Protein AF-D4I4N6-F1 (afdb_monomer)

Structure (mmCIF, N/CA/C/O backbone):
data_AF-D4I4N6-F1
#
_entry.id   AF-D4I4N6-F1
#
loop_
_atom_site.group_PDB
_atom_site.id
_atom_site.type_symbol
_atom_site.label_atom_id
_atom_site.label_alt_id
_atom_site.label_comp_id
_atom_site.label_asym_id
_atom_site.label_entity_id
_atom_site.label_seq_id
_atom_site.pdbx_PDB_ins_code
_atom_site.Cartn_x
_atom_site.Cartn_y
_atom_site.Cartn_z
_atom_site.occupancy
_atom_site.B_iso_or_equiv
_atom_site.auth_seq_id
_atom_site.auth_comp_id
_atom_site.auth_asym_id
_atom_site.auth_atom_id
_atom_site.pdbx_PDB_model_num
ATOM 1 N N . MET A 1 1 ? -21.757 58.574 36.339 1.00 44.03 1 MET A N 1
ATOM 2 C CA . MET A 1 1 ? -22.527 58.580 35.080 1.00 44.03 1 MET A CA 1
ATOM 3 C C . MET A 1 1 ? -22.959 57.151 34.767 1.00 44.03 1 MET A C 1
ATOM 5 O O . MET A 1 1 ? -22.108 56.315 34.518 1.00 44.03 1 MET A O 1
ATOM 9 N N . HIS A 1 2 ? -24.256 56.895 34.938 1.00 41.44 2 HIS A N 1
ATOM 10 C CA . HIS A 1 2 ? -25.118 55.868 34.330 1.00 41.44 2 HIS A CA 1
ATOM 11 C C . HIS A 1 2 ? -24.541 54.480 33.946 1.00 41.44 2 HIS A C 1
ATOM 13 O O . HIS A 1 2 ? -23.869 54.317 32.934 1.00 41.44 2 HIS A O 1
ATOM 19 N N . LYS A 1 3 ? -24.948 53.466 34.735 1.00 52.12 3 LYS A N 1
ATOM 20 C CA . LYS A 1 3 ? -25.212 52.065 34.318 1.00 52.12 3 LYS A CA 1
ATOM 21 C C . LYS A 1 3 ? -26.362 52.032 33.264 1.00 52.12 3 LYS A C 1
ATOM 23 O O . LYS A 1 3 ? -26.886 53.101 32.956 1.00 52.12 3 LYS A O 1
ATOM 28 N N . PRO A 1 4 ? -27.040 50.893 32.998 1.00 63.28 4 PRO A N 1
ATOM 29 C CA . PRO A 1 4 ? -26.680 49.500 32.637 1.00 63.28 4 PRO A CA 1
ATOM 30 C C . PRO A 1 4 ? -27.273 49.159 31.226 1.00 63.28 4 PRO A C 1
ATOM 32 O O . PRO A 1 4 ? -27.850 50.034 30.597 1.00 63.28 4 PRO A O 1
ATOM 35 N N . GLN A 1 5 ? -27.181 47.960 30.628 1.00 46.69 5 GLN A N 1
ATOM 36 C CA . GLN A 1 5 ? -28.166 46.868 30.783 1.00 46.69 5 GLN A CA 1
ATOM 37 C C . GLN A 1 5 ? -28.007 45.811 29.663 1.00 46.69 5 GLN A C 1
ATOM 39 O O . GLN A 1 5 ? -27.849 46.181 28.508 1.00 46.69 5 GLN A O 1
ATOM 44 N N . THR A 1 6 ? -28.065 44.527 30.061 1.00 50.62 6 THR A N 1
ATOM 45 C CA . THR A 1 6 ? -28.920 43.418 29.552 1.00 50.62 6 THR A CA 1
ATOM 46 C C . THR A 1 6 ? -29.020 43.184 28.030 1.00 50.62 6 THR A C 1
ATOM 48 O O . THR A 1 6 ? -29.200 44.112 27.266 1.00 50.62 6 THR A O 1
ATOM 51 N N . LEU A 1 7 ? -29.079 41.964 27.493 1.00 53.97 7 LEU A N 1
ATOM 52 C CA . LEU A 1 7 ? -29.929 40.860 27.925 1.00 53.97 7 LEU A CA 1
ATOM 53 C C . LEU A 1 7 ? -29.563 39.601 27.111 1.00 53.97 7 LEU A C 1
ATOM 55 O O . LEU A 1 7 ? -29.504 39.645 25.892 1.00 53.97 7 LEU A O 1
ATOM 59 N N . SER A 1 8 ? -29.344 38.492 27.816 1.00 40.00 8 SER A N 1
ATOM 60 C CA . SER A 1 8 ? -29.925 37.169 27.555 1.00 40.00 8 SER A CA 1
ATOM 61 C C . SER A 1 8 ? -30.142 36.683 26.100 1.00 40.00 8 SER A C 1
ATOM 63 O O . SER A 1 8 ? -31.066 37.097 25.414 1.00 40.00 8 SER A O 1
ATOM 65 N N . LYS A 1 9 ? -29.438 35.579 25.797 1.00 48.22 9 LYS A N 1
ATOM 66 C CA . LYS A 1 9 ? -30.046 34.242 25.613 1.00 48.22 9 LYS A CA 1
ATOM 67 C C . LYS A 1 9 ? -30.738 33.958 24.278 1.00 48.22 9 LYS A C 1
ATOM 69 O O . LYS A 1 9 ? -31.931 34.174 24.139 1.00 48.22 9 LYS A O 1
ATOM 74 N N . VAL A 1 10 ? -30.033 33.212 23.425 1.00 49.81 10 VAL A N 1
ATOM 75 C CA . VAL A 1 10 ? -30.620 31.999 22.839 1.00 49.81 10 VAL A CA 1
ATOM 76 C C . VAL A 1 10 ? -29.585 30.880 22.886 1.00 49.81 10 VAL A C 1
ATOM 78 O O . VAL A 1 10 ? -28.598 30.867 22.158 1.00 49.81 10 VAL A O 1
ATOM 81 N N . CYS A 1 11 ? -29.823 29.931 23.786 1.00 39.62 11 CYS A N 1
ATOM 82 C CA . CYS A 1 11 ? -29.303 28.584 23.665 1.00 39.62 11 CYS A CA 1
ATOM 83 C C . CYS A 1 11 ? -30.066 27.938 22.504 1.00 39.62 11 CYS A C 1
ATOM 85 O O . CYS A 1 11 ? -31.198 27.505 22.689 1.00 39.62 11 CYS A O 1
ATOM 87 N N . ALA A 1 12 ? -29.475 27.904 21.314 1.00 46.41 12 ALA A N 1
ATOM 88 C CA . ALA A 1 12 ? -29.894 26.989 20.262 1.00 46.41 12 ALA A CA 1
ATOM 89 C C . ALA A 1 12 ? -28.928 25.803 20.285 1.00 46.41 12 ALA A C 1
ATOM 91 O O . ALA A 1 12 ? -28.030 25.678 19.457 1.00 46.41 12 ALA A O 1
ATOM 92 N N . ILE A 1 13 ? -29.092 24.951 21.297 1.00 51.09 13 ILE A N 1
ATOM 93 C CA . ILE A 1 13 ? -28.669 23.558 21.202 1.00 51.09 13 ILE A CA 1
ATOM 94 C C . ILE A 1 13 ? -29.609 22.894 20.197 1.00 51.09 13 ILE A C 1
ATOM 96 O O . ILE A 1 13 ? -30.637 22.335 20.564 1.00 51.09 13 ILE A O 1
ATOM 100 N N . HIS A 1 14 ? -29.300 23.017 18.907 1.00 45.88 14 HIS A N 1
ATOM 101 C CA . HIS A 1 14 ? -29.864 22.083 17.949 1.00 45.88 14 HIS A CA 1
ATOM 102 C C . HIS A 1 14 ? -29.132 20.766 18.177 1.00 45.88 14 HIS A C 1
ATOM 104 O O . HIS A 1 14 ? -27.978 20.585 17.794 1.00 45.88 14 HIS A O 1
ATOM 110 N N . THR A 1 15 ? -29.795 19.885 18.911 1.00 57.84 15 THR A N 1
ATOM 111 C CA . THR A 1 15 ? -29.575 18.457 18.802 1.00 57.84 15 THR A CA 1
ATOM 112 C C . THR A 1 15 ? -29.865 18.088 17.354 1.00 57.84 15 THR A C 1
ATOM 114 O O . THR A 1 15 ? -31.029 17.999 16.985 1.00 57.84 15 THR A O 1
ATOM 117 N N . ASP A 1 16 ? -28.830 17.897 16.543 1.00 46.34 16 ASP A N 1
ATOM 118 C CA . ASP A 1 16 ? -28.947 16.962 15.434 1.00 46.34 16 ASP A CA 1
ATOM 119 C C . ASP A 1 16 ? -27.781 15.977 15.469 1.00 46.34 16 ASP A C 1
ATOM 121 O O . ASP A 1 16 ? -26.632 16.298 15.778 1.00 46.34 16 ASP A O 1
ATOM 125 N N . LEU A 1 17 ? -28.187 14.736 15.299 1.00 50.34 17 LEU A N 1
ATOM 126 C CA . LEU A 1 17 ? -27.493 13.486 15.516 1.00 50.34 17 LEU A CA 1
ATOM 127 C C . LEU A 1 17 ? -26.237 13.368 14.620 1.00 50.34 17 LEU A C 1
ATOM 129 O O . LEU A 1 17 ? -26.253 13.839 13.485 1.00 50.34 17 LEU A O 1
ATOM 133 N N . PRO A 1 18 ? -25.157 12.697 15.060 1.00 60.22 18 PRO A N 1
ATOM 134 C CA . PRO A 1 18 ? -24.025 12.399 14.187 1.00 60.22 18 PRO A CA 1
ATOM 135 C C . PRO A 1 18 ? -24.376 11.248 13.231 1.00 60.22 18 PRO A C 1
ATOM 137 O O . PRO A 1 18 ? -24.296 10.081 13.620 1.00 60.22 18 PRO A O 1
ATOM 140 N N . ASP A 1 19 ? -24.739 11.548 11.980 1.00 40.56 19 ASP A N 1
ATOM 141 C CA . ASP A 1 19 ? -24.778 10.508 10.947 1.00 40.56 19 ASP A CA 1
ATOM 142 C C . ASP A 1 19 ? -23.361 10.156 10.481 1.00 40.56 19 ASP A C 1
ATOM 144 O O . ASP A 1 19 ? -22.584 10.964 9.970 1.00 40.56 19 ASP A O 1
ATOM 148 N N . THR A 1 20 ? -23.050 8.891 10.705 1.00 60.88 20 THR A N 1
ATOM 149 C CA . THR A 1 20 ? -21.868 8.188 10.244 1.00 60.88 20 THR A CA 1
ATOM 150 C C . THR A 1 20 ? -22.168 7.613 8.864 1.00 60.88 20 THR A C 1
ATOM 152 O O . THR A 1 20 ? -22.629 6.486 8.834 1.00 60.88 20 THR A O 1
ATOM 155 N N . THR A 1 21 ? -21.861 8.269 7.734 1.00 42.12 21 THR A N 1
ATOM 156 C CA . THR A 1 21 ? -21.748 7.555 6.437 1.00 42.12 21 THR A CA 1
ATOM 157 C C . THR A 1 21 ? -20.891 8.257 5.350 1.00 42.12 21 THR A C 1
ATOM 159 O O . THR A 1 21 ? -21.224 9.311 4.831 1.00 42.12 21 THR A O 1
ATOM 162 N N . MET A 1 22 ? -19.778 7.595 4.979 1.00 46.38 22 MET A N 1
ATOM 163 C CA . MET A 1 22 ? -19.329 7.231 3.605 1.00 46.38 22 MET A CA 1
ATOM 164 C C . MET A 1 22 ? -19.144 8.331 2.520 1.00 46.38 22 MET A C 1
ATOM 166 O O . MET A 1 22 ? -20.101 8.876 1.994 1.00 46.38 22 MET A O 1
ATOM 170 N N . THR A 1 23 ? -17.904 8.681 2.134 1.00 48.81 23 THR A N 1
ATOM 171 C CA . THR A 1 23 ? -17.087 8.096 1.022 1.00 48.81 23 THR A CA 1
ATOM 172 C C . THR A 1 23 ? -17.351 8.686 -0.378 1.00 48.81 23 THR A C 1
ATOM 174 O O . THR A 1 23 ? -18.488 8.717 -0.828 1.00 48.81 23 THR A O 1
ATOM 177 N N . THR A 1 24 ? -16.260 9.069 -1.080 1.00 46.38 24 THR A N 1
ATOM 178 C CA . THR A 1 24 ? -15.887 8.831 -2.515 1.00 46.38 24 THR A CA 1
ATOM 179 C C . THR A 1 24 ? -15.087 10.035 -3.065 1.00 46.38 24 THR A C 1
ATOM 181 O O . THR A 1 24 ? -15.641 11.088 -3.348 1.00 46.38 24 THR A O 1
ATOM 184 N N . HIS A 1 25 ? -13.750 10.037 -2.985 1.00 57.03 25 HIS A N 1
ATOM 185 C CA . HIS A 1 25 ? -12.793 9.660 -4.049 1.00 57.03 25 HIS A CA 1
ATOM 186 C C . HIS A 1 25 ? -12.946 10.432 -5.375 1.00 57.03 25 HIS A C 1
ATOM 188 O O . HIS A 1 25 ? -13.834 10.124 -6.163 1.00 57.03 25 HIS A O 1
ATOM 194 N N . SER A 1 26 ? -12.030 11.372 -5.663 1.00 49.81 26 SER A N 1
ATOM 195 C CA . SER A 1 26 ? -11.532 11.638 -7.031 1.00 49.81 26 SER A CA 1
ATOM 196 C C . SER A 1 26 ? -10.473 12.756 -7.107 1.00 49.81 26 SER A C 1
ATOM 198 O O . SER A 1 26 ? -10.794 13.924 -7.286 1.00 49.81 26 SER A O 1
ATOM 200 N N . SER A 1 27 ? -9.201 12.362 -7.109 1.00 44.50 27 SER A N 1
ATOM 201 C CA . SER A 1 27 ? -8.140 13.017 -7.897 1.00 44.50 27 SER A CA 1
ATOM 202 C C . SER A 1 27 ? -7.361 11.866 -8.537 1.00 44.50 27 SER A C 1
ATOM 204 O O . SER A 1 27 ? -6.658 11.157 -7.832 1.00 44.50 27 SER A O 1
ATOM 206 N N . LYS A 1 28 ? -7.721 11.384 -9.734 1.00 52.34 28 LYS A N 1
ATOM 207 C CA . LYS A 1 28 ? -7.372 11.933 -11.060 1.00 52.34 28 LYS A CA 1
ATOM 208 C C . LYS A 1 28 ? -5.896 12.301 -11.159 1.00 52.34 28 LYS A C 1
ATOM 210 O O . LYS A 1 28 ? -5.597 13.475 -11.078 1.00 52.34 28 LYS A O 1
ATOM 215 N N . ASP A 1 29 ? -5.041 11.305 -11.393 1.00 48.47 29 ASP A N 1
ATOM 216 C CA . ASP A 1 29 ? -3.865 11.451 -12.260 1.00 48.47 29 ASP A CA 1
ATOM 217 C C . ASP A 1 29 ? -3.466 10.075 -12.838 1.00 48.47 29 ASP A C 1
ATOM 219 O O . ASP A 1 29 ? -3.228 9.148 -12.061 1.00 48.47 29 ASP A O 1
ATOM 223 N N . PRO A 1 30 ? -3.435 9.876 -14.175 1.00 57.81 30 PRO A N 1
ATOM 224 C CA . PRO A 1 30 ? -3.427 8.528 -14.753 1.00 57.81 30 PRO A CA 1
ATOM 225 C C . PRO A 1 30 ? -2.074 7.807 -14.747 1.00 57.81 30 PRO A C 1
ATOM 227 O O . PRO A 1 30 ? -2.069 6.585 -14.818 1.00 57.81 30 PRO A O 1
ATOM 230 N N . LEU A 1 31 ? -0.929 8.498 -14.740 1.00 55.47 31 LEU A N 1
ATOM 231 C CA . LEU A 1 31 ? 0.354 7.865 -15.103 1.00 55.47 31 LEU A CA 1
ATOM 232 C C . LEU A 1 31 ? 1.596 8.571 -14.521 1.00 55.47 31 LEU A C 1
ATOM 234 O O . LEU A 1 31 ? 2.607 8.726 -15.207 1.00 55.47 31 LEU A O 1
ATOM 238 N N . HIS A 1 32 ? 1.578 9.008 -13.260 1.00 44.22 32 HIS A N 1
ATOM 239 C CA . HIS A 1 32 ? 2.812 9.471 -12.610 1.00 44.22 32 HIS A CA 1
ATOM 240 C C . HIS A 1 32 ? 3.333 8.461 -11.589 1.00 44.22 32 HIS A C 1
ATOM 242 O O . HIS A 1 32 ? 2.753 8.299 -10.523 1.00 44.22 32 HIS A O 1
ATOM 248 N N . GLY A 1 33 ? 4.429 7.786 -11.972 1.00 49.38 33 GLY A N 1
ATOM 249 C CA . GLY A 1 33 ? 5.390 7.079 -11.119 1.00 49.38 33 GLY A CA 1
ATOM 250 C C . GLY A 1 33 ? 4.778 6.306 -9.961 1.00 49.38 33 GLY A C 1
ATOM 251 O O . GLY A 1 33 ? 4.610 6.876 -8.892 1.00 49.38 33 GLY A O 1
ATOM 252 N N . VAL A 1 34 ? 4.479 5.019 -10.178 1.00 64.69 34 VAL A N 1
ATOM 253 C CA . VAL A 1 34 ? 3.818 4.119 -9.216 1.00 64.69 34 VAL A CA 1
ATOM 254 C C . VAL A 1 34 ? 4.338 4.357 -7.798 1.00 64.69 34 VAL A C 1
ATOM 256 O O . VAL A 1 34 ? 5.449 3.971 -7.439 1.00 64.69 34 VAL A O 1
ATOM 259 N N . THR A 1 35 ? 3.537 5.055 -7.000 1.00 83.62 35 THR A N 1
ATOM 260 C CA . THR A 1 35 ? 3.895 5.425 -5.636 1.00 83.62 35 THR A CA 1
ATOM 261 C C . THR A 1 35 ? 3.530 4.292 -4.682 1.00 83.62 35 THR A C 1
ATOM 263 O O . THR A 1 35 ? 2.678 3.451 -4.978 1.00 83.62 35 THR A O 1
ATOM 266 N N . LEU A 1 36 ? 4.119 4.302 -3.483 1.00 86.75 36 LEU A N 1
ATOM 267 C CA . LEU A 1 36 ? 3.722 3.400 -2.394 1.00 86.75 36 LEU A CA 1
ATOM 268 C C . LEU A 1 36 ? 2.207 3.462 -2.107 1.00 86.75 36 LEU A C 1
ATOM 270 O O . LEU A 1 36 ? 1.604 2.473 -1.704 1.00 86.75 36 LEU A O 1
ATOM 274 N N . GLU A 1 37 ? 1.591 4.621 -2.343 1.00 89.31 37 GLU A N 1
ATOM 275 C CA . GLU A 1 37 ? 0.145 4.825 -2.249 1.00 89.31 37 GLU A CA 1
ATOM 276 C C . GLU A 1 37 ? -0.628 4.076 -3.331 1.00 89.31 37 GLU A C 1
ATOM 278 O O . GLU A 1 37 ? -1.599 3.389 -3.009 1.00 89.31 37 GLU A O 1
ATOM 283 N N . ALA A 1 38 ? -0.191 4.161 -4.589 1.00 87.00 38 ALA A N 1
ATOM 284 C CA . ALA A 1 38 ? -0.823 3.442 -5.690 1.00 87.00 38 ALA A CA 1
ATOM 285 C C . ALA A 1 38 ? -0.752 1.925 -5.466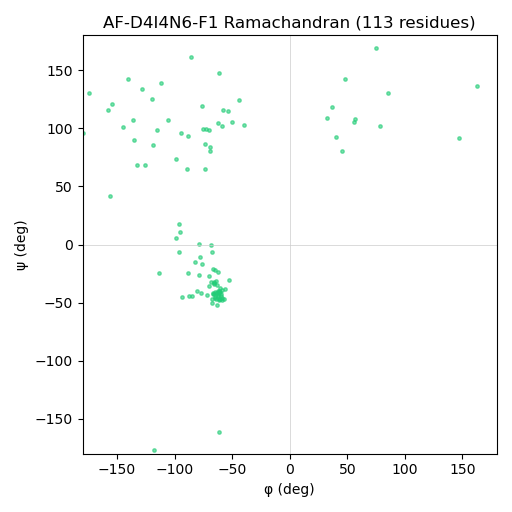 1.00 87.00 38 ALA A C 1
ATOM 287 O O . ALA A 1 38 ? -1.765 1.233 -5.556 1.00 87.00 38 ALA A O 1
ATOM 288 N N . LEU A 1 39 ? 0.429 1.426 -5.094 1.00 88.88 39 LEU A N 1
ATOM 289 C CA . LEU A 1 39 ? 0.669 0.009 -4.838 1.00 88.88 39 LEU A CA 1
ATOM 290 C C . LEU A 1 39 ? -0.210 -0.510 -3.687 1.00 88.88 39 LEU A C 1
ATOM 292 O O . LEU A 1 39 ? -0.909 -1.514 -3.843 1.00 88.88 39 LEU A O 1
ATOM 296 N N . LEU A 1 40 ? -0.255 0.216 -2.565 1.00 90.12 40 LEU A N 1
ATOM 297 C CA . LEU A 1 40 ? -1.120 -0.135 -1.439 1.00 90.12 40 LEU A CA 1
ATOM 298 C C . LEU A 1 40 ? -2.605 -0.096 -1.826 1.00 90.12 40 LEU A C 1
ATOM 300 O O . LEU A 1 40 ? -3.347 -1.011 -1.480 1.00 90.12 40 LEU A O 1
ATOM 304 N N . THR A 1 41 ? -3.039 0.928 -2.566 1.00 90.38 41 THR A N 1
ATOM 305 C CA . THR A 1 41 ? -4.433 1.054 -3.019 1.00 90.38 41 THR A CA 1
ATOM 306 C C . THR A 1 41 ? -4.834 -0.122 -3.909 1.00 90.38 41 THR A C 1
ATOM 308 O O . THR A 1 41 ? -5.919 -0.671 -3.729 1.00 90.38 41 THR A O 1
ATOM 311 N N . MET A 1 42 ? -3.953 -0.570 -4.810 1.00 88.25 42 MET A N 1
ATOM 312 C CA . MET A 1 42 ? -4.209 -1.740 -5.660 1.00 88.25 42 MET A CA 1
ATOM 313 C C . MET A 1 42 ? -4.294 -3.040 -4.854 1.00 88.25 42 MET A C 1
ATOM 315 O O . MET A 1 42 ? -5.198 -3.844 -5.083 1.00 88.25 42 MET A O 1
ATOM 319 N N . LEU A 1 43 ? -3.398 -3.243 -3.883 1.00 90.50 43 LEU A N 1
ATOM 320 C CA . LEU A 1 43 ? -3.441 -4.412 -2.999 1.00 90.50 43 LEU A CA 1
ATOM 321 C C . LEU A 1 43 ? -4.729 -4.452 -2.169 1.00 90.50 43 LEU A C 1
ATOM 323 O O . LEU A 1 43 ? -5.374 -5.496 -2.083 1.00 90.50 43 LEU A O 1
ATOM 327 N N . VAL A 1 44 ? -5.133 -3.313 -1.605 1.00 90.75 44 VAL A N 1
ATOM 328 C CA . VAL A 1 44 ? -6.381 -3.191 -0.841 1.00 90.75 44 VAL A CA 1
ATOM 329 C C . VAL A 1 44 ? -7.598 -3.411 -1.739 1.00 90.75 44 VAL A C 1
ATOM 331 O O . VAL A 1 44 ? -8.520 -4.105 -1.327 1.00 90.75 44 VAL A O 1
ATOM 334 N N . ALA A 1 45 ? -7.602 -2.886 -2.966 1.00 88.50 45 ALA A N 1
ATOM 335 C CA . ALA A 1 45 ? -8.696 -3.105 -3.912 1.00 88.50 45 ALA A CA 1
ATOM 336 C C . ALA A 1 45 ? -8.834 -4.581 -4.326 1.00 88.50 45 ALA A C 1
ATOM 338 O O . ALA A 1 45 ? -9.943 -5.040 -4.590 1.00 88.50 45 ALA A O 1
ATOM 339 N N . ARG A 1 46 ? -7.722 -5.328 -4.373 1.00 87.38 46 ARG A N 1
ATOM 340 C CA . ARG A 1 46 ? -7.703 -6.737 -4.788 1.00 87.38 46 ARG A CA 1
ATOM 341 C C . ARG A 1 46 ? -8.034 -7.715 -3.661 1.00 87.38 46 ARG A C 1
ATOM 343 O O . ARG A 1 46 ? -8.769 -8.667 -3.890 1.00 87.38 46 ARG A O 1
ATOM 350 N N . PHE A 1 47 ? -7.457 -7.507 -2.481 1.00 89.38 47 PHE A N 1
ATOM 351 C CA . PHE A 1 47 ? -7.495 -8.465 -1.368 1.00 89.38 47 PHE A CA 1
ATOM 352 C C . PHE A 1 47 ? -8.286 -7.951 -0.155 1.00 89.38 47 PHE A C 1
ATOM 354 O O . PHE A 1 47 ? -8.793 -8.727 0.653 1.00 89.38 47 PHE A O 1
ATOM 361 N N . GLY A 1 48 ? -8.401 -6.631 -0.009 1.00 90.94 48 GLY A N 1
ATOM 362 C CA . GLY A 1 48 ? -8.959 -6.000 1.181 1.00 90.94 48 GLY A CA 1
ATOM 363 C C . GLY A 1 48 ? -8.009 -6.021 2.382 1.00 90.94 48 GLY A C 1
ATOM 364 O O . GLY A 1 48 ? -6.976 -6.689 2.410 1.00 90.94 48 GLY A O 1
ATOM 365 N N . TRP A 1 49 ? -8.369 -5.262 3.415 1.00 90.44 49 TRP A N 1
ATOM 366 C CA . TRP A 1 49 ? -7.522 -5.067 4.596 1.00 90.44 49 TRP A CA 1
ATOM 367 C C . TRP A 1 49 ? -7.296 -6.337 5.422 1.00 90.44 49 TRP A C 1
ATOM 369 O O . TRP A 1 49 ? -6.207 -6.520 5.957 1.00 90.44 49 TRP A O 1
ATOM 379 N N . GLN A 1 50 ? -8.291 -7.227 5.492 1.00 89.56 50 GLN A N 1
ATOM 380 C CA . GLN A 1 50 ? -8.201 -8.474 6.262 1.00 89.56 50 GLN A CA 1
ATOM 381 C C . GL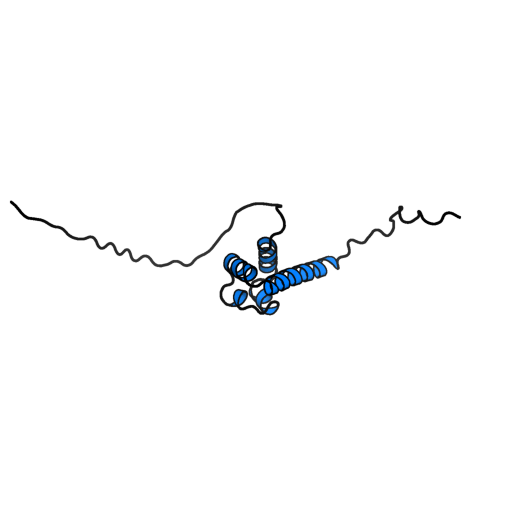N A 1 50 ? -7.100 -9.389 5.715 1.00 89.56 50 GLN A C 1
ATOM 383 O O . GLN A 1 50 ? -6.179 -9.757 6.439 1.00 89.56 50 GLN A O 1
ATOM 388 N N . GLN A 1 51 ? -7.117 -9.654 4.407 1.00 90.56 51 GLN A N 1
ATOM 389 C CA . GLN A 1 51 ? -6.100 -10.486 3.762 1.00 90.56 51 GLN A CA 1
ATOM 390 C C . GLN A 1 51 ? -4.711 -9.838 3.791 1.00 90.56 51 GLN A C 1
ATOM 392 O O . GLN A 1 51 ? -3.702 -10.533 3.911 1.00 90.56 51 GLN A O 1
ATOM 397 N N . LEU A 1 52 ? -4.632 -8.504 3.719 1.00 90.62 52 LEU A N 1
ATOM 398 C CA . LEU A 1 52 ? -3.362 -7.797 3.899 1.00 90.62 52 LEU A CA 1
ATOM 399 C C . LEU A 1 52 ? -2.803 -7.988 5.312 1.00 90.62 52 LEU A C 1
ATOM 401 O O . LEU A 1 52 ? -1.604 -8.206 5.452 1.00 90.62 52 LEU A O 1
ATOM 405 N N . ALA A 1 53 ? -3.650 -7.937 6.343 1.00 91.06 53 ALA A N 1
ATOM 406 C CA . ALA A 1 53 ? -3.251 -8.135 7.735 1.00 91.06 53 ALA A CA 1
ATOM 407 C C . ALA A 1 53 ? -2.848 -9.585 8.058 1.00 91.06 53 ALA A C 1
ATOM 409 O O . ALA A 1 53 ? -2.059 -9.811 8.977 1.00 91.06 53 ALA A O 1
ATOM 410 N N . GLU A 1 54 ? -3.395 -10.558 7.326 1.00 90.00 54 GLU A N 1
ATOM 411 C CA . GLU A 1 54 ? -3.004 -11.970 7.414 1.00 90.00 54 GLU A CA 1
ATOM 412 C C . GLU A 1 54 ? -1.624 -12.215 6.801 1.00 90.00 54 GLU A C 1
ATOM 414 O O . GLU A 1 54 ? -0.804 -12.923 7.382 1.00 90.00 54 GLU A O 1
ATOM 419 N N . ARG A 1 55 ? -1.352 -11.609 5.639 1.00 89.00 55 ARG A N 1
ATOM 420 C CA . ARG A 1 55 ? -0.070 -11.764 4.935 1.00 89.00 55 ARG A CA 1
ATOM 421 C C . ARG A 1 55 ? 1.042 -10.937 5.568 1.00 89.00 55 ARG A C 1
ATOM 423 O O . ARG A 1 55 ? 2.161 -11.414 5.704 1.00 89.00 55 ARG A O 1
ATOM 430 N N . ILE A 1 56 ? 0.727 -9.705 5.957 1.00 88.94 56 ILE A N 1
ATOM 431 C CA . ILE A 1 56 ? 1.644 -8.770 6.602 1.00 88.94 56 ILE A CA 1
ATOM 432 C C . ILE A 1 56 ? 1.094 -8.529 8.000 1.00 88.94 56 ILE A C 1
ATOM 434 O O . ILE A 1 56 ? 0.181 -7.723 8.192 1.00 88.94 56 ILE A O 1
ATOM 438 N N . ASN A 1 57 ? 1.653 -9.234 8.984 1.00 87.19 57 ASN A N 1
ATOM 439 C CA . ASN A 1 57 ? 1.191 -9.189 10.369 1.00 87.19 57 ASN A CA 1
ATOM 440 C C . ASN A 1 57 ? 1.583 -7.869 11.065 1.00 87.19 57 ASN A C 1
ATOM 442 O O . ASN A 1 57 ? 2.376 -7.843 12.006 1.00 87.19 57 ASN A O 1
ATOM 446 N N . ILE A 1 58 ? 1.026 -6.753 10.592 1.00 86.88 58 ILE A N 1
ATOM 447 C CA . ILE A 1 58 ? 1.156 -5.425 11.186 1.00 86.88 58 ILE A CA 1
ATOM 448 C C . ILE A 1 58 ? -0.179 -4.971 11.760 1.00 86.88 58 ILE A C 1
ATOM 450 O O . ILE A 1 58 ? -1.236 -5.111 11.145 1.00 86.88 58 ILE A O 1
ATOM 454 N N . ASN A 1 59 ? -0.126 -4.353 12.939 1.00 86.44 59 ASN A N 1
ATOM 455 C CA . ASN A 1 59 ? -1.335 -3.873 13.602 1.00 86.44 59 ASN A CA 1
ATOM 456 C C . ASN A 1 59 ? -2.015 -2.722 12.839 1.00 86.44 59 ASN A C 1
ATOM 458 O O . ASN A 1 59 ? -3.212 -2.502 12.993 1.00 86.44 59 ASN A O 1
ATOM 462 N N . CYS A 1 60 ? -1.272 -2.020 11.975 1.00 87.62 60 CYS A N 1
ATOM 463 C CA . CYS A 1 60 ? -1.795 -0.909 11.182 1.00 87.62 60 CYS A CA 1
ATOM 464 C C . CYS A 1 60 ? -3.007 -1.310 10.324 1.00 87.62 60 CYS A C 1
ATOM 466 O O . CYS A 1 60 ? -3.951 -0.537 10.216 1.00 87.62 60 CYS A O 1
ATOM 468 N N . PHE A 1 61 ? -3.010 -2.518 9.752 1.00 87.25 61 PHE A N 1
ATOM 469 C CA . PHE A 1 61 ? -4.117 -3.000 8.921 1.00 87.25 61 PHE A CA 1
ATOM 470 C C . PHE A 1 61 ? -5.292 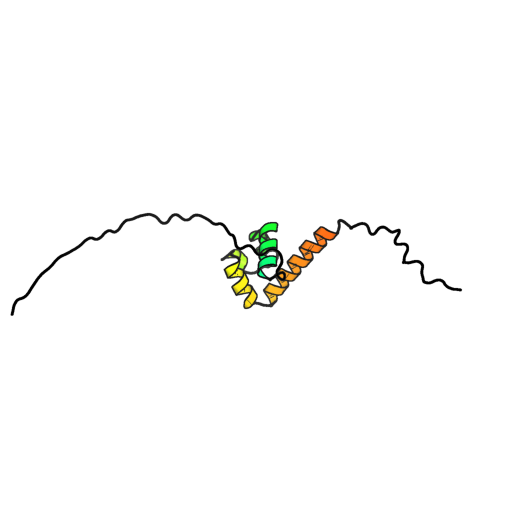-3.564 9.734 1.00 87.25 61 PHE A C 1
ATOM 472 O O . PHE A 1 61 ? -6.378 -3.727 9.187 1.00 87.25 61 PHE A O 1
ATOM 479 N N . LYS A 1 62 ? -5.089 -3.840 11.030 1.00 87.06 62 LYS A N 1
ATOM 480 C CA . LYS A 1 62 ? -6.111 -4.388 11.936 1.00 87.06 62 LYS A CA 1
ATOM 481 C C . LYS A 1 62 ? -6.852 -3.291 12.704 1.00 87.06 62 LYS A C 1
ATOM 483 O O . LYS A 1 62 ? -8.070 -3.351 12.803 1.00 87.06 62 LYS A O 1
ATOM 488 N N . SER A 1 63 ? -6.126 -2.306 13.242 1.00 83.06 63 SER A N 1
ATOM 489 C CA . SER A 1 63 ? -6.706 -1.239 14.074 1.00 83.06 63 SER A CA 1
ATOM 490 C C . SER A 1 63 ? -7.212 -0.040 13.272 1.00 83.06 63 SER A C 1
ATOM 492 O O . SER A 1 63 ? -8.317 0.419 13.528 1.00 83.06 63 SER A O 1
ATOM 494 N N . ASP A 1 64 ? -6.447 0.445 12.289 1.00 80.81 64 ASP A N 1
ATOM 495 C CA . ASP A 1 64 ? -6.783 1.659 11.529 1.00 80.81 64 ASP A CA 1
ATOM 496 C C . ASP A 1 64 ? -6.626 1.426 10.016 1.00 80.81 64 ASP A C 1
ATOM 498 O O . ASP A 1 64 ? -5.722 1.999 9.388 1.00 80.81 64 ASP A O 1
ATOM 502 N N . PRO A 1 65 ? -7.488 0.584 9.406 1.00 84.56 65 PRO A N 1
ATOM 503 C CA . PRO A 1 65 ? -7.427 0.242 7.986 1.00 84.56 65 PRO A CA 1
ATOM 504 C C . PRO A 1 65 ? -7.798 1.445 7.105 1.00 84.56 65 PRO A C 1
ATOM 506 O O . PRO A 1 65 ? -8.918 1.602 6.623 1.00 84.56 65 PRO A O 1
ATOM 509 N N . SER A 1 66 ? -6.830 2.335 6.901 1.00 89.75 66 SER A N 1
ATOM 510 C CA . SER A 1 66 ? -6.940 3.520 6.058 1.00 89.75 66 SER A CA 1
ATOM 511 C C . SER A 1 66 ? -5.647 3.744 5.289 1.00 89.75 66 SER A C 1
ATOM 513 O O . SER A 1 66 ? -4.549 3.575 5.828 1.00 89.75 66 SER A O 1
ATOM 515 N N . ILE A 1 67 ? -5.770 4.189 4.037 1.00 87.75 67 ILE A N 1
ATOM 516 C CA . ILE A 1 67 ? -4.634 4.465 3.148 1.00 87.75 67 ILE A CA 1
ATOM 517 C C . ILE A 1 67 ? -3.682 5.492 3.777 1.00 87.75 67 ILE A C 1
ATOM 519 O O . ILE A 1 67 ? -2.478 5.258 3.856 1.00 87.75 67 ILE A O 1
ATOM 523 N N . LYS A 1 68 ? -4.206 6.602 4.314 1.00 87.25 68 LYS A N 1
ATOM 524 C CA . LYS A 1 68 ? -3.378 7.675 4.896 1.00 87.25 68 LYS A CA 1
ATOM 525 C C . LYS A 1 68 ? -2.636 7.226 6.160 1.00 87.25 68 LYS A C 1
ATOM 527 O O . LYS A 1 68 ? -1.455 7.542 6.315 1.00 87.25 68 LYS A O 1
ATOM 532 N N . SER A 1 69 ? -3.313 6.487 7.045 1.00 90.25 69 SER A N 1
ATOM 533 C CA . SER A 1 69 ? -2.707 5.949 8.275 1.00 90.25 69 SER A CA 1
ATOM 534 C C . SER A 1 69 ? -1.615 4.931 7.943 1.00 90.25 69 SER A C 1
ATOM 536 O O . SER A 1 69 ? -0.478 5.053 8.406 1.00 90.25 69 SER A O 1
ATOM 538 N N . SER A 1 70 ? -1.919 4.022 7.014 1.00 91.00 70 SER A N 1
ATOM 539 C CA . SER A 1 70 ? -0.979 3.026 6.505 1.00 91.00 70 SER A CA 1
ATOM 540 C C . SER A 1 70 ? 0.256 3.669 5.891 1.00 91.00 70 SER A C 1
ATOM 542 O O . SER A 1 70 ? 1.371 3.331 6.268 1.00 91.00 70 SER A O 1
ATOM 544 N N . LEU A 1 71 ? 0.104 4.672 5.024 1.00 90.19 71 LEU A N 1
ATOM 545 C CA . LEU A 1 71 ? 1.248 5.373 4.437 1.00 90.19 71 LEU A CA 1
ATOM 546 C C . LEU A 1 71 ? 2.107 6.078 5.486 1.00 90.19 71 LEU A C 1
ATOM 548 O O . LEU A 1 71 ? 3.335 6.031 5.406 1.00 90.19 71 LEU A O 1
ATOM 552 N N . LYS A 1 72 ? 1.490 6.706 6.493 1.00 90.69 72 LYS A N 1
ATOM 553 C CA . LYS A 1 72 ? 2.226 7.314 7.608 1.00 90.69 72 LYS A CA 1
ATOM 554 C C . LYS A 1 72 ? 3.027 6.261 8.381 1.00 90.69 72 LYS A C 1
ATOM 556 O O . LYS A 1 72 ? 4.175 6.529 8.731 1.00 90.69 72 LYS A O 1
ATOM 561 N N . PHE A 1 73 ? 2.465 5.072 8.599 1.00 91.56 73 PHE A N 1
ATOM 562 C CA . PHE A 1 73 ? 3.156 3.954 9.241 1.00 91.56 73 PHE A CA 1
ATOM 563 C C . PHE A 1 73 ? 4.299 3.407 8.371 1.00 91.56 73 PHE A C 1
ATOM 565 O O . PHE A 1 73 ? 5.440 3.349 8.825 1.00 91.56 73 PHE A O 1
ATOM 572 N N . LEU A 1 74 ? 4.040 3.111 7.095 1.00 91.62 74 LEU A N 1
ATOM 573 C CA . LEU A 1 74 ? 5.033 2.600 6.138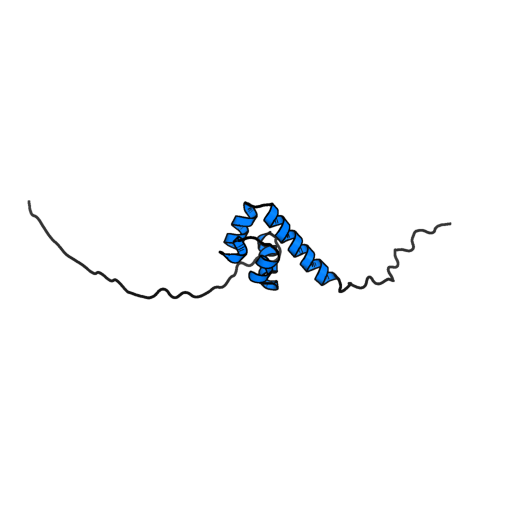 1.00 91.62 74 LEU A CA 1
ATOM 574 C C . LEU A 1 74 ? 6.179 3.594 5.882 1.00 91.62 74 LEU A C 1
ATOM 576 O O . LEU A 1 74 ? 7.278 3.202 5.487 1.00 91.62 74 LEU A O 1
ATOM 580 N N . ARG A 1 75 ? 5.965 4.896 6.110 1.00 90.19 75 ARG A N 1
ATOM 581 C CA . ARG A 1 75 ? 7.033 5.911 6.088 1.00 90.19 75 ARG A CA 1
ATOM 582 C C . ARG A 1 75 ? 7.997 5.786 7.268 1.00 90.19 75 ARG A C 1
ATOM 584 O O . ARG A 1 75 ? 9.187 6.008 7.077 1.00 90.19 75 ARG A O 1
ATOM 591 N N . ARG A 1 76 ? 7.503 5.414 8.453 1.00 93.31 76 ARG A N 1
ATOM 592 C CA . ARG A 1 76 ? 8.302 5.262 9.686 1.00 93.31 76 ARG A CA 1
ATOM 593 C C . ARG A 1 76 ? 8.901 3.863 9.837 1.00 93.31 76 ARG A C 1
ATOM 595 O O . ARG A 1 76 ? 9.921 3.715 10.499 1.00 93.31 76 ARG A O 1
ATOM 602 N N . THR A 1 77 ? 8.285 2.871 9.202 1.00 93.31 77 THR A N 1
ATOM 603 C CA . THR A 1 77 ? 8.624 1.454 9.346 1.00 93.31 77 THR A CA 1
ATOM 604 C C . THR A 1 77 ? 9.071 0.883 7.994 1.00 93.31 77 THR A C 1
ATOM 606 O O . THR A 1 77 ? 8.249 0.340 7.254 1.00 93.31 77 THR A O 1
ATOM 609 N N . PRO A 1 78 ? 10.360 1.014 7.622 1.00 91.44 78 PRO A N 1
ATOM 610 C CA . PRO A 1 78 ? 10.836 0.654 6.285 1.00 91.44 78 PRO A CA 1
ATOM 611 C C . PRO A 1 78 ? 10.743 -0.847 5.990 1.00 91.44 78 PRO A C 1
ATOM 613 O O . PRO A 1 78 ? 10.471 -1.212 4.851 1.00 91.44 78 PRO A O 1
ATOM 616 N N . TRP A 1 79 ? 10.896 -1.718 6.995 1.00 92.69 79 TRP A N 1
ATOM 617 C CA . TRP A 1 79 ? 10.721 -3.161 6.798 1.00 92.69 79 TRP A CA 1
ATOM 618 C C . TRP A 1 79 ? 9.293 -3.497 6.347 1.00 92.69 79 TRP A C 1
ATOM 620 O O . TRP A 1 79 ? 9.118 -4.268 5.417 1.00 92.69 79 TRP A O 1
ATOM 630 N N . ALA A 1 80 ? 8.273 -2.842 6.914 1.00 92.19 80 ALA A N 1
ATOM 631 C CA . ALA A 1 80 ? 6.879 -3.066 6.532 1.00 92.19 80 ALA A CA 1
ATOM 632 C C . ALA A 1 80 ? 6.584 -2.565 5.111 1.00 92.19 80 ALA A C 1
ATOM 634 O O . ALA A 1 80 ? 5.767 -3.151 4.408 1.00 92.19 80 ALA A O 1
ATOM 635 N N . ARG A 1 81 ? 7.264 -1.498 4.665 1.00 92.31 81 ARG A N 1
ATOM 636 C CA . ARG A 1 81 ? 7.199 -1.054 3.266 1.00 92.31 81 ARG A CA 1
ATOM 637 C C . ARG A 1 81 ? 7.690 -2.146 2.323 1.00 92.31 81 ARG A C 1
ATOM 639 O O . ARG A 1 81 ? 7.005 -2.439 1.350 1.00 92.31 81 ARG A O 1
ATOM 646 N N . LYS A 1 82 ? 8.830 -2.756 2.649 1.00 92.44 82 LYS A N 1
ATOM 647 C CA . LYS A 1 82 ? 9.399 -3.846 1.860 1.00 92.44 82 LYS A CA 1
ATOM 648 C C . LYS A 1 82 ? 8.436 -5.034 1.767 1.00 92.44 82 LYS A C 1
ATOM 650 O O . LYS A 1 82 ? 8.189 -5.506 0.670 1.00 92.44 82 LYS A O 1
ATOM 655 N N . GLU A 1 83 ? 7.808 -5.434 2.873 1.00 92.44 83 GLU A N 1
ATOM 656 C CA . GLU A 1 83 ? 6.810 -6.520 2.866 1.00 92.44 83 GLU A CA 1
ATOM 657 C C . GLU A 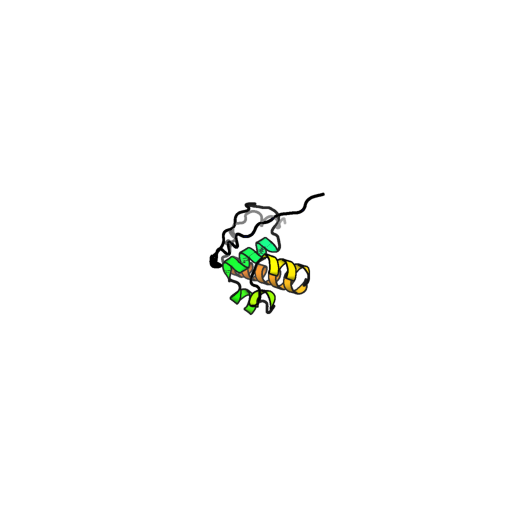1 83 ? 5.617 -6.220 1.938 1.00 92.44 83 GLU A C 1
ATOM 659 O O . GLU A 1 83 ? 5.126 -7.101 1.236 1.00 92.44 83 GLU A O 1
ATOM 664 N N . VAL A 1 84 ? 5.153 -4.965 1.904 1.00 91.81 84 VAL A N 1
ATOM 665 C CA . VAL A 1 84 ? 4.073 -4.526 1.001 1.00 91.81 84 VAL A CA 1
ATOM 666 C C . VAL A 1 84 ? 4.518 -4.580 -0.466 1.00 91.81 84 VAL A C 1
ATOM 668 O O . VAL A 1 84 ? 3.756 -5.030 -1.323 1.00 91.81 84 VAL A O 1
ATOM 671 N N . GLU A 1 85 ? 5.744 -4.150 -0.764 1.00 91.31 85 GLU A N 1
ATOM 672 C CA . GLU A 1 85 ? 6.336 -4.229 -2.107 1.00 91.31 85 GLU A CA 1
ATOM 673 C C . GLU A 1 85 ? 6.531 -5.687 -2.557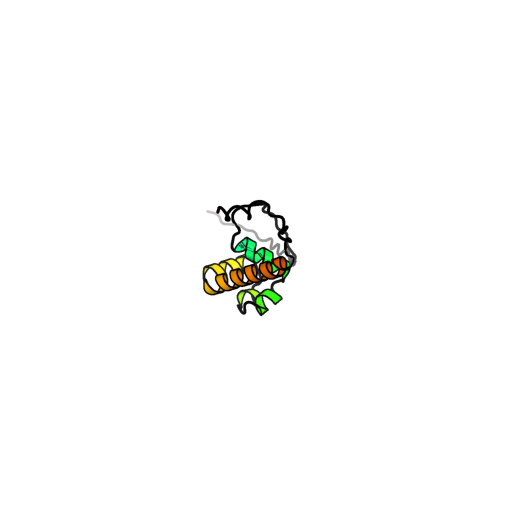 1.00 91.31 85 GLU A C 1
ATOM 675 O O . GLU A 1 85 ? 6.129 -6.052 -3.665 1.00 91.31 85 GLU A O 1
ATOM 680 N N . ASP A 1 86 ? 7.062 -6.542 -1.681 1.00 91.44 86 ASP A N 1
ATOM 681 C CA . ASP A 1 86 ? 7.277 -7.968 -1.934 1.00 91.44 86 ASP A CA 1
ATOM 682 C C . ASP A 1 86 ? 5.943 -8.690 -2.182 1.00 91.44 86 ASP A C 1
ATOM 684 O O . ASP A 1 86 ? 5.818 -9.468 -3.136 1.00 91.44 86 ASP A O 1
ATOM 688 N N . LEU A 1 87 ? 4.907 -8.370 -1.397 1.00 90.62 87 LEU A N 1
ATOM 689 C CA . LEU A 1 87 ? 3.554 -8.887 -1.604 1.00 90.62 87 LEU A CA 1
ATOM 690 C C . LEU A 1 87 ? 2.984 -8.470 -2.967 1.00 90.62 87 LEU A C 1
ATOM 692 O O . LEU A 1 87 ? 2.342 -9.273 -3.651 1.00 90.62 87 LEU A O 1
ATOM 696 N N . TYR A 1 88 ? 3.220 -7.226 -3.381 1.00 88.81 88 TYR A N 1
ATOM 697 C CA . TYR A 1 88 ? 2.783 -6.748 -4.687 1.00 88.81 88 TYR A CA 1
ATOM 698 C C . TYR A 1 88 ? 3.468 -7.494 -5.828 1.00 88.81 88 TYR A C 1
ATOM 700 O O . TYR A 1 88 ? 2.777 -7.988 -6.721 1.00 88.81 88 TYR A O 1
ATOM 708 N N . ILE A 1 89 ? 4.792 -7.664 -5.760 1.00 88.31 89 ILE A N 1
ATOM 709 C CA . ILE A 1 89 ? 5.563 -8.436 -6.744 1.00 88.31 89 ILE A CA 1
ATOM 710 C C . ILE A 1 89 ? 5.068 -9.887 -6.805 1.00 88.31 89 ILE A C 1
ATOM 712 O O . ILE A 1 89 ? 4.903 -10.427 -7.901 1.00 88.31 89 ILE A O 1
ATOM 716 N N . ALA A 1 90 ? 4.791 -10.515 -5.658 1.00 87.56 90 ALA A N 1
ATOM 717 C CA . ALA A 1 90 ? 4.217 -11.859 -5.611 1.00 87.56 90 ALA A CA 1
ATOM 718 C C . ALA A 1 90 ? 2.861 -11.917 -6.337 1.00 87.56 90 ALA A C 1
ATOM 720 O O . ALA A 1 90 ? 2.665 -12.765 -7.205 1.00 87.56 90 ALA A O 1
ATOM 721 N N . SER A 1 91 ? 1.978 -10.943 -6.090 1.00 84.81 91 SER A N 1
ATOM 722 C CA . SER A 1 91 ? 0.659 -10.878 -6.740 1.00 84.81 91 SER A CA 1
ATOM 723 C C . SER A 1 91 ? 0.708 -10.647 -8.260 1.00 84.81 91 SER A C 1
ATOM 725 O O . SER A 1 91 ? -0.259 -10.954 -8.966 1.00 84.81 91 SER A O 1
ATOM 727 N N . LEU A 1 92 ? 1.812 -10.087 -8.771 1.00 82.94 92 LEU A N 1
ATOM 728 C CA . LEU A 1 92 ? 2.059 -9.932 -10.206 1.00 82.94 92 LEU A CA 1
ATOM 729 C C . LEU A 1 92 ? 2.578 -11.230 -10.833 1.00 82.94 92 LEU A C 1
ATOM 731 O O . LEU A 1 92 ? 2.150 -11.581 -11.929 1.00 82.94 92 LEU A O 1
ATOM 735 N N . LYS A 1 93 ? 3.460 -11.967 -10.146 1.00 76.62 93 LYS A N 1
ATOM 736 C CA . LYS A 1 93 ? 3.996 -13.252 -10.634 1.00 76.62 93 LYS A CA 1
ATOM 737 C C . LYS A 1 93 ? 2.893 -14.290 -10.851 1.00 76.62 93 LYS A C 1
ATOM 739 O O . LYS A 1 93 ? 2.918 -14.992 -11.860 1.00 76.62 93 LYS A O 1
ATOM 744 N N . ASP A 1 94 ? 1.889 -14.309 -9.979 1.00 67.81 94 ASP A N 1
ATOM 745 C CA . ASP A 1 94 ? 0.714 -15.172 -10.144 1.00 67.81 94 ASP A CA 1
ATOM 746 C C . ASP A 1 94 ? -0.086 -14.827 -11.418 1.00 67.81 94 ASP A C 1
ATOM 748 O O . ASP A 1 94 ? -0.572 -15.718 -12.111 1.00 67.81 94 ASP A O 1
ATOM 752 N N . ASN A 1 95 ? -0.151 -13.544 -11.800 1.00 61.38 95 ASN A N 1
ATOM 753 C CA . ASN A 1 95 ? -0.821 -13.084 -13.026 1.00 61.38 95 ASN A CA 1
ATOM 754 C C . ASN A 1 95 ? -0.021 -13.346 -14.319 1.00 61.38 95 ASN A C 1
ATOM 756 O O . ASN A 1 95 ? -0.599 -13.293 -15.401 1.00 61.38 95 ASN A O 1
ATOM 760 N N . HIS A 1 96 ? 1.284 -13.629 -14.235 1.00 55.69 96 HIS A N 1
ATOM 761 C CA . HIS A 1 96 ? 2.162 -13.864 -15.394 1.00 55.69 96 HIS A CA 1
ATOM 762 C C . HIS A 1 96 ? 2.414 -15.349 -15.703 1.00 55.69 96 HIS A C 1
ATOM 764 O O . HIS A 1 96 ? 3.177 -15.668 -16.614 1.00 55.69 96 HIS A O 1
ATOM 770 N N . SER A 1 97 ? 1.742 -16.269 -15.003 1.00 48.69 97 SER A N 1
ATOM 771 C CA . SER A 1 97 ? 1.727 -17.687 -15.396 1.00 48.69 97 SER A CA 1
ATOM 772 C C . SER A 1 97 ? 0.773 -17.975 -16.566 1.00 48.69 97 SER A C 1
ATOM 774 O O . SER A 1 97 ? 0.879 -19.026 -17.197 1.00 48.69 97 SER A O 1
ATOM 776 N N . ALA A 1 98 ? -0.081 -17.015 -16.944 1.00 50.59 98 ALA A N 1
ATOM 777 C CA . ALA A 1 98 ? -0.551 -16.911 -18.321 1.00 50.59 98 ALA A CA 1
ATOM 778 C C . ALA A 1 98 ? 0.612 -16.357 -19.156 1.00 50.59 98 ALA A C 1
ATOM 780 O O . ALA A 1 98 ? 0.778 -15.146 -19.294 1.00 50.59 98 ALA A O 1
ATOM 781 N N . LYS A 1 99 ? 1.477 -17.256 -19.637 1.00 42.91 99 LYS A N 1
ATOM 782 C CA . LYS A 1 99 ? 2.540 -16.935 -20.593 1.00 42.91 99 LYS A CA 1
ATOM 783 C C . LYS A 1 99 ? 1.953 -16.016 -21.683 1.00 42.91 99 LYS A C 1
ATOM 785 O O . LYS A 1 99 ? 1.012 -16.455 -22.344 1.00 42.91 99 LYS A O 1
ATOM 790 N N . PRO A 1 100 ? 2.486 -14.813 -21.975 1.00 52.81 100 PRO A N 1
ATOM 791 C CA . PRO A 1 100 ? 2.508 -14.422 -23.370 1.00 52.81 100 PRO A CA 1
ATOM 792 C C . PRO A 1 100 ? 3.394 -15.485 -24.005 1.00 52.81 100 PRO A C 1
ATOM 794 O O . PRO A 1 100 ? 4.590 -15.567 -23.718 1.00 52.81 100 PRO A O 1
ATOM 797 N N . GLU A 1 101 ? 2.767 -16.416 -24.712 1.00 55.72 101 GLU A N 1
ATOM 798 C CA . GLU A 1 101 ? 3.465 -17.397 -25.517 1.00 55.72 101 GLU A CA 1
ATOM 799 C C . GLU A 1 101 ? 4.444 -16.611 -26.375 1.00 55.72 101 GLU A C 1
ATOM 801 O O . GLU A 1 101 ? 4.047 -15.870 -27.268 1.00 55.72 101 GLU A O 1
ATOM 806 N N . MET A 1 102 ? 5.723 -16.680 -26.016 1.00 45.00 102 MET A N 1
ATOM 807 C CA . MET A 1 102 ? 6.796 -16.250 -26.888 1.00 45.00 102 MET A CA 1
ATOM 808 C C . MET A 1 102 ? 6.560 -17.008 -28.195 1.00 45.00 102 MET A C 1
ATOM 810 O O . MET A 1 102 ? 6.632 -18.243 -28.159 1.00 45.00 102 MET A O 1
ATOM 814 N N . PRO A 1 103 ? 6.250 -16.342 -29.322 1.00 62.00 103 PRO A N 1
ATOM 815 C CA . PRO A 1 103 ? 6.245 -17.026 -30.600 1.00 62.00 103 PRO A CA 1
ATOM 816 C C . PRO A 1 103 ? 7.657 -17.586 -30.774 1.00 62.00 103 PRO A C 1
ATOM 818 O O . PRO A 1 103 ? 8.638 -16.842 -30.782 1.00 62.00 103 PRO A O 1
ATOM 821 N N . THR A 1 104 ? 7.783 -18.910 -30.815 1.00 58.03 104 THR A N 1
ATOM 822 C CA . THR A 1 104 ? 9.077 -19.585 -30.997 1.00 58.03 104 THR A CA 1
ATOM 823 C C . THR A 1 104 ? 9.655 -19.346 -32.394 1.00 58.03 104 THR A C 1
ATOM 825 O O . THR A 1 104 ? 10.829 -19.618 -32.627 1.00 58.03 104 THR A O 1
ATOM 828 N N . ASP A 1 105 ? 8.892 -18.697 -33.271 1.00 63.66 105 ASP A N 1
ATOM 829 C CA . ASP A 1 105 ? 9.336 -18.182 -34.558 1.00 63.66 105 ASP A CA 1
ATOM 830 C C . ASP A 1 105 ? 9.861 -16.746 -34.419 1.00 63.66 105 ASP A C 1
ATOM 832 O O . ASP A 1 105 ? 9.297 -15.792 -34.953 1.00 63.66 105 ASP A O 1
ATOM 836 N N . ASN A 1 106 ? 10.955 -16.568 -33.675 1.00 63.44 106 ASN A N 1
ATOM 837 C CA . ASN A 1 106 ? 11.690 -15.304 -33.635 1.00 63.44 106 ASN A CA 1
ATOM 838 C C . ASN A 1 106 ? 12.840 -15.381 -34.670 1.00 63.44 106 ASN A C 1
ATOM 840 O O . ASN A 1 106 ? 13.915 -15.896 -34.346 1.00 63.44 106 ASN A O 1
ATOM 844 N N . PRO A 1 107 ? 12.674 -14.872 -35.912 1.00 62.72 107 PRO A N 1
ATOM 845 C CA . PRO A 1 107 ? 13.595 -15.109 -37.039 1.00 62.72 107 PRO A CA 1
ATOM 846 C C . PRO A 1 107 ? 14.986 -14.461 -36.893 1.00 62.72 107 PRO A C 1
ATOM 848 O O . PRO A 1 107 ? 15.841 -14.606 -37.763 1.00 62.72 107 PRO A O 1
ATOM 851 N N . TRP A 1 108 ? 15.239 -13.752 -35.791 1.00 58.91 108 TRP A N 1
ATOM 852 C CA . TRP A 1 108 ? 16.500 -13.063 -35.510 1.00 58.91 108 TRP A CA 1
ATOM 853 C C . TRP A 1 108 ? 17.471 -13.860 -34.622 1.00 58.91 108 TRP A C 1
ATOM 855 O O . TRP A 1 108 ? 18.616 -13.440 -34.470 1.00 58.91 108 TRP A O 1
ATOM 865 N N . ASN A 1 109 ? 17.075 -15.021 -34.077 1.00 58.06 109 ASN A N 1
ATOM 866 C CA . ASN A 1 109 ? 17.969 -15.856 -33.254 1.00 58.06 109 ASN A CA 1
ATOM 867 C C . ASN A 1 109 ? 18.960 -16.710 -34.081 1.00 58.06 109 ASN A C 1
ATOM 869 O O . ASN A 1 109 ? 19.779 -17.442 -33.536 1.00 58.06 109 ASN A O 1
ATOM 873 N N . SER A 1 110 ? 18.925 -16.609 -35.412 1.00 58.72 110 SER A N 1
ATOM 874 C CA . SER A 1 110 ? 19.696 -17.483 -36.308 1.00 58.72 110 SER A CA 1
ATOM 875 C C . SER A 1 110 ? 21.034 -16.894 -36.781 1.00 58.72 110 SER A C 1
ATOM 877 O O . SER A 1 110 ? 21.592 -17.373 -37.765 1.00 58.72 110 SER A O 1
ATOM 879 N N . ARG A 1 111 ? 21.586 -15.855 -36.129 1.00 59.47 111 ARG A N 1
ATOM 880 C CA . ARG A 1 111 ? 22.777 -15.136 -36.646 1.00 59.47 111 ARG A CA 1
ATOM 881 C C . ARG A 1 111 ? 24.145 -15.581 -36.107 1.00 59.47 111 ARG A C 1
ATOM 883 O O . ARG A 1 111 ? 25.136 -14.921 -36.400 1.00 59.47 111 ARG A O 1
ATOM 890 N N . GLN A 1 112 ? 24.244 -16.703 -35.393 1.00 61.84 112 GLN A N 1
ATOM 891 C CA . GLN A 1 112 ? 25.536 -17.277 -34.983 1.00 61.84 112 GLN A CA 1
ATOM 892 C C . GLN A 1 112 ? 25.697 -18.734 -35.416 1.00 61.84 112 GLN A C 1
ATOM 894 O O . GLN A 1 112 ? 25.757 -19.628 -34.582 1.00 61.84 112 GLN A O 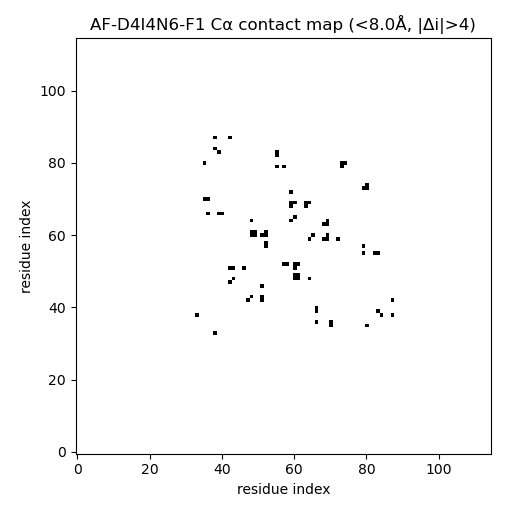1
ATOM 899 N N . ARG A 1 113 ? 25.812 -18.963 -36.725 1.00 58.31 113 ARG A N 1
ATOM 900 C CA . ARG A 1 113 ? 26.694 -19.993 -37.294 1.00 58.31 113 ARG A CA 1
ATOM 901 C C . ARG A 1 113 ? 27.229 -19.445 -38.612 1.00 58.31 113 ARG A C 1
ATOM 903 O O . ARG A 1 113 ? 26.494 -19.352 -39.588 1.00 58.31 113 ARG A O 1
ATOM 910 N N . LYS A 1 114 ? 28.467 -18.966 -38.580 1.00 51.91 114 LYS A N 1
ATOM 911 C CA . LYS A 1 114 ? 29.272 -18.658 -39.760 1.00 51.91 114 LYS A CA 1
ATOM 912 C C . LYS A 1 114 ? 30.500 -19.554 -39.632 1.00 51.91 114 LYS A C 1
ATOM 914 O O . LYS A 1 114 ? 31.093 -19.594 -38.554 1.00 51.91 114 LYS A O 1
ATOM 919 N N . ASP A 1 115 ? 30.713 -20.313 -40.691 1.00 52.31 115 ASP A N 1
ATOM 920 C CA . ASP A 1 115 ? 31.660 -21.412 -40.887 1.00 52.31 115 ASP A CA 1
ATOM 921 C C . ASP A 1 115 ? 33.129 -20.986 -40.755 1.00 52.31 115 ASP A C 1
ATOM 923 O O . ASP A 1 115 ? 33.433 -19.811 -41.079 1.00 52.31 115 ASP A O 1
#

Secondary structure (DSSP, 8-state):
-----------------------------SSS---HHHHHHHHHHHHHHHHHHHHS--THHHH---HHHHHHHHHH-HHHHHHHHHHHHHHHHHHT-S-----S--TTTT-----

Mean predicted aligned error: 16.76 Å

pLDDT: mean 71.25, std 18.98, range [39.62, 93.31]

Solvent-accessible surface area (backbone atoms only — not comparable to full-atom values): 7833 Å² total; per-residue (Å²): 134,82,84,86,80,88,78,84,86,79,87,78,79,74,87,72,78,89,81,88,77,84,92,84,91,87,81,90,74,96,81,77,72,91,39,75,64,54,55,50,52,51,48,39,74,75,59,30,48,68,54,47,27,71,74,47,85,44,65,54,40,72,78,49,74,42,72,70,56,41,51,59,48,38,70,75,35,62,70,60,39,50,53,53,51,51,51,50,54,52,62,48,54,69,64,54,72,65,62,79,74,71,69,88,82,54,89,77,78,75,81,85,82,81,135

Organism: Erwinia amylovora (strain CFBP1430) (NCBI:txid665029)

Sequence (115 aa):
MHKPQTLSKVCAIHTDLPDTTMTTHSSKDPLHGVTLEALLTMLVARFGWQQLAER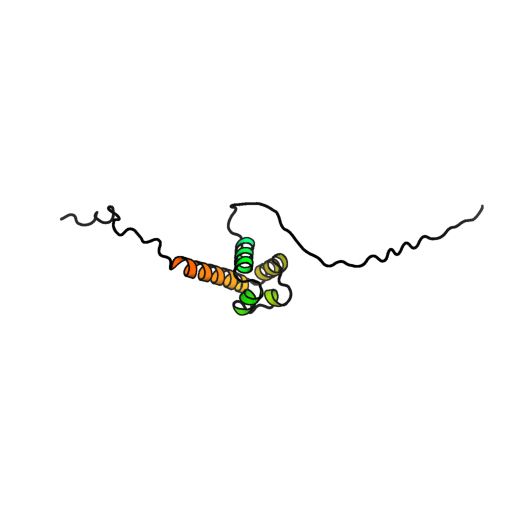ININCFKSDPSIKSSL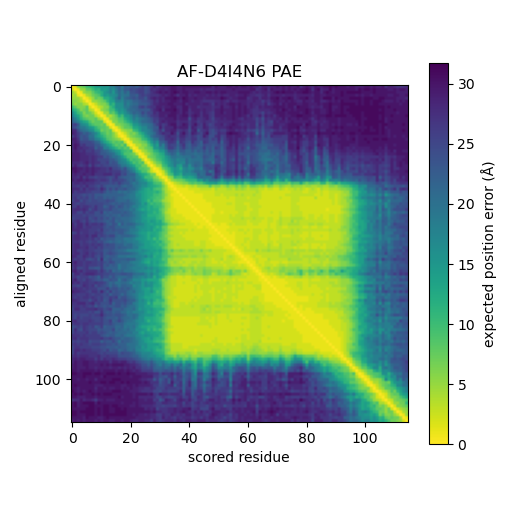KFLRRTPWARKEVEDLYIASLKDNHSAKPEMPTDNPWNSRQRKD

InterPro domains:
  IPR018668 DNA-binding protein VF530-like [PF09905] (28-89)
  IPR036361 SAP domain superfamily [G3DSA:1.10.720.30] (35-94)

Foldseek 3Di:
DDDDDDDDDDPPPPDDDDDDDDDDDDDDDDDDDCDLLNLVVVVCVVQNLVVVCVQQVDCQSVPPNDSVSVVVVCVVPVVSSVSSVVVSVVVVVVVCVVPPPPPPPPVPVPPPDDD

Nearest PDB structures (foldseek):
  2jvw-assembly1_A  TM=8.401E-01  e=5.784E-06  Aliivibrio fischeri ES114
  2h7v-assembly1_C  TM=3.512E-01  e=5.783E+00  Yersinia pseudotuberculosis

Radius of gyration: 28.45 Å; Cα contacts (8 Å, |Δi|>4): 42; chains: 1; bounding box: 62×80×76 Å